Protein AF-A0A6J4C2E9-F1 (afdb_monomer_lite)

Organism: NCBI:txid2785802

Foldseek 3Di:
DCCCCLPVVLPVVCVVVVHPHDPCVPVSVVVVVVVVVVVVVVD

Secondary structure (DSSP, 8-state):
-HIIIIIIIHHHHHHHHT-SS-S-HHHHHHHHHHHHHHHHHH-

Radius of gyration: 12.05 Å; chains: 1; bounding box: 32×15×26 Å

pLDDT: mean 78.59, std 4.85, range [61.47, 85.06]

Structure (mmCIF, N/CA/C/O backbone):
data_AF-A0A6J4C2E9-F1
#
_entry.id   AF-A0A6J4C2E9-F1
#
loop_
_atom_site.group_PDB
_atom_site.id
_atom_site.type_symbol
_atom_site.label_atom_id
_atom_site.label_alt_id
_atom_site.label_comp_id
_atom_site.label_asym_id
_atom_site.label_entity_id
_atom_site.label_seq_id
_atom_site.pdbx_PDB_ins_code
_atom_site.Cartn_x
_atom_site.Cartn_y
_atom_site.Cartn_z
_atom_site.occupancy
_atom_site.B_iso_or_equiv
_atom_site.auth_seq_id
_atom_site.auth_comp_id
_atom_site.auth_asym_id
_atom_site.auth_atom_id
_atom_site.pdbx_PDB_model_num
ATOM 1 N N . MET A 1 1 ? 1.754 -8.532 -7.728 1.00 72.56 1 MET A N 1
ATOM 2 C CA . MET A 1 1 ? 0.849 -8.318 -6.573 1.00 72.56 1 MET A CA 1
ATOM 3 C C . MET A 1 1 ? 0.698 -6.873 -6.035 1.00 72.56 1 MET A C 1
ATOM 5 O O . MET A 1 1 ? -0.117 -6.717 -5.133 1.00 72.56 1 MET A O 1
ATOM 9 N N . PRO A 1 2 ? 1.345 -5.795 -6.537 1.00 67.06 2 PRO A N 1
ATOM 10 C CA . PRO A 1 2 ? 1.176 -4.465 -5.923 1.00 67.06 2 PRO A CA 1
ATOM 11 C C . PRO A 1 2 ? -0.166 -3.789 -6.228 1.00 67.06 2 PRO A C 1
ATOM 13 O O . PRO A 1 2 ? -0.682 -3.056 -5.397 1.00 67.06 2 PRO A O 1
ATOM 16 N N . VAL A 1 3 ? -0.776 -4.077 -7.381 1.00 70.56 3 VAL A N 1
ATOM 17 C CA . VAL A 1 3 ? -2.036 -3.435 -7.797 1.00 70.56 3 VAL A CA 1
ATOM 18 C C . VAL A 1 3 ? -3.228 -3.906 -6.952 1.00 70.56 3 VAL A C 1
ATOM 20 O O . VAL A 1 3 ? -4.018 -3.090 -6.488 1.00 70.56 3 VAL A O 1
ATOM 23 N N . MET A 1 4 ? -3.337 -5.214 -6.686 1.00 73.62 4 MET A N 1
ATOM 24 C CA . MET A 1 4 ? -4.439 -5.756 -5.877 1.00 73.62 4 MET A CA 1
ATOM 25 C C . MET A 1 4 ? -4.254 -5.512 -4.372 1.00 73.62 4 MET A C 1
ATOM 27 O O . MET A 1 4 ? -5.213 -5.187 -3.685 1.00 73.62 4 MET A O 1
ATOM 31 N N . ILE A 1 5 ? -3.034 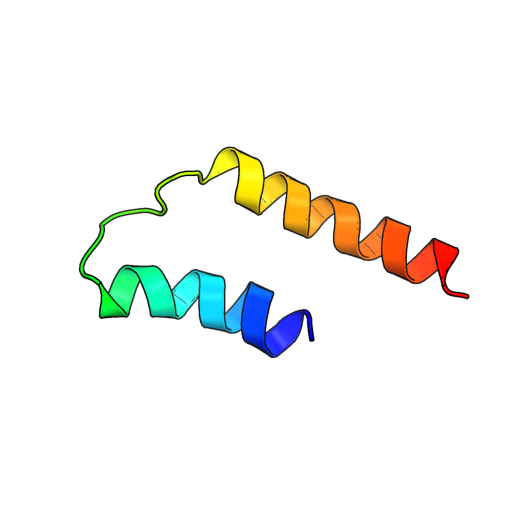-5.631 -3.840 1.00 76.19 5 ILE A N 1
ATOM 32 C CA . ILE A 1 5 ? -2.805 -5.502 -2.390 1.00 76.19 5 ILE A CA 1
ATOM 33 C C . ILE A 1 5 ? -2.522 -4.046 -2.003 1.00 76.19 5 ILE A C 1
ATOM 35 O O . ILE A 1 5 ? -3.113 -3.532 -1.062 1.00 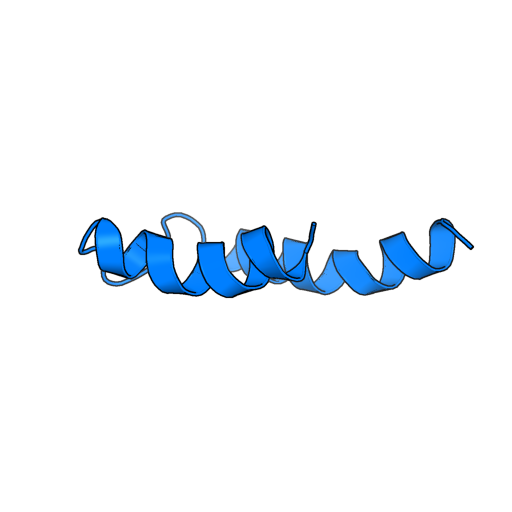76.19 5 ILE A O 1
ATOM 39 N N . GLY A 1 6 ? -1.663 -3.355 -2.754 1.00 77.38 6 GLY A N 1
ATOM 40 C CA . GLY A 1 6 ? -1.295 -1.965 -2.480 1.00 77.38 6 GLY A CA 1
ATOM 41 C C . GLY A 1 6 ? -2.284 -0.931 -3.023 1.00 77.38 6 GLY A C 1
ATOM 42 O O . GLY A 1 6 ? -2.372 0.156 -2.471 1.00 77.38 6 GLY A O 1
ATOM 43 N N . GLY A 1 7 ? -3.039 -1.241 -4.080 1.00 79.31 7 GLY A N 1
ATOM 44 C CA . GLY A 1 7 ? -4.096 -0.363 -4.594 1.00 79.31 7 GLY A CA 1
ATOM 45 C C . GLY A 1 7 ? -5.433 -0.639 -3.911 1.00 79.31 7 GLY A C 1
ATOM 46 O O . GLY A 1 7 ? -5.915 0.152 -3.104 1.00 79.31 7 GLY A O 1
ATOM 47 N N . PHE A 1 8 ? -6.011 -1.805 -4.200 1.00 79.56 8 P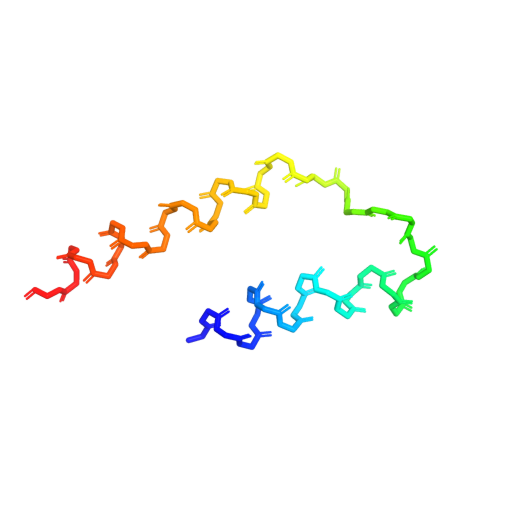HE A N 1
ATOM 48 C CA . PHE A 1 8 ? -7.316 -2.190 -3.658 1.00 79.56 8 PHE A CA 1
ATOM 49 C C . PHE A 1 8 ? -7.296 -2.434 -2.148 1.00 79.56 8 PHE A C 1
ATOM 51 O O . PHE A 1 8 ? -8.200 -1.975 -1.457 1.00 79.56 8 PHE A O 1
ATOM 58 N N . GLY A 1 9 ? -6.269 -3.102 -1.619 1.00 80.75 9 GLY A N 1
ATOM 59 C CA . GLY A 1 9 ? -6.154 -3.333 -0.178 1.00 80.75 9 GLY A CA 1
ATOM 60 C C . GLY A 1 9 ? -6.020 -2.032 0.614 1.00 80.75 9 GLY A C 1
ATOM 61 O O . GLY A 1 9 ? -6.665 -1.878 1.645 1.00 80.75 9 GLY A O 1
ATOM 62 N N . ASN A 1 10 ? -5.278 -1.046 0.102 1.00 82.62 10 ASN A N 1
ATOM 63 C CA . ASN A 1 10 ? -5.118 0.215 0.818 1.00 82.62 10 ASN A CA 1
ATOM 64 C C . ASN A 1 10 ? -6.371 1.099 0.833 1.00 82.62 10 ASN A C 1
ATOM 66 O O . ASN A 1 10 ? -6.542 1.909 1.742 1.00 82.62 10 ASN A O 1
ATOM 70 N N . TRP A 1 11 ? -7.246 0.934 -0.157 1.00 72.62 11 TRP A N 1
ATOM 71 C CA . TRP A 1 11 ? -8.461 1.730 -0.279 1.00 72.62 11 TRP A CA 1
ATOM 72 C C . TRP A 1 11 ? -9.691 1.030 0.309 1.00 72.62 11 TRP A C 1
ATOM 74 O O . TRP A 1 11 ? -10.447 1.648 1.051 1.00 72.62 11 TRP A O 1
ATOM 84 N N . LEU A 1 12 ? -9.882 -0.265 0.038 1.00 79.31 12 LEU A N 1
ATOM 85 C CA . LEU A 1 12 ? -11.075 -1.000 0.469 1.00 79.31 12 LEU A CA 1
ATOM 86 C C . LEU A 1 12 ? -10.996 -1.519 1.905 1.00 79.31 12 LEU A C 1
ATOM 88 O O . LEU A 1 12 ? -12.028 -1.575 2.561 1.00 79.31 12 LEU A O 1
ATOM 92 N N . VAL A 1 13 ? -9.818 -1.888 2.422 1.00 81.19 13 VAL A N 1
ATOM 93 C CA . VAL A 1 13 ? -9.708 -2.469 3.777 1.00 81.19 13 VAL A CA 1
ATOM 94 C C . VAL A 1 13 ? -10.160 -1.494 4.874 1.00 81.19 13 VAL A C 1
ATOM 96 O O . VAL A 1 13 ? -10.956 -1.910 5.715 1.00 81.19 13 VAL A O 1
ATOM 99 N N . PRO A 1 14 ? -9.760 -0.205 4.872 1.00 77.75 14 PRO A N 1
ATOM 100 C CA . PRO A 1 14 ? -10.262 0.761 5.855 1.00 77.75 14 PRO A CA 1
ATOM 101 C C . PRO A 1 14 ? -11.777 0.972 5.739 1.00 77.75 14 PRO A C 1
ATOM 103 O O . PRO A 1 14 ? -12.480 1.010 6.746 1.00 77.75 14 PRO A O 1
ATOM 106 N N . ILE A 1 15 ? -12.297 1.013 4.505 1.00 78.06 15 ILE A N 1
ATOM 107 C CA . ILE A 1 15 ? -13.730 1.188 4.217 1.00 78.06 15 ILE A CA 1
ATOM 108 C C . ILE A 1 15 ? -14.546 -0.018 4.705 1.00 78.06 15 ILE A C 1
ATOM 110 O O . ILE A 1 15 ? -15.602 0.158 5.305 1.00 78.06 15 ILE A O 1
ATOM 114 N N . MET A 1 16 ? -14.053 -1.240 4.491 1.00 81.69 16 MET A N 1
ATOM 115 C CA . MET A 1 16 ? -14.712 -2.478 4.925 1.00 81.69 16 MET A CA 1
ATOM 116 C C . MET A 1 16 ? -14.705 -2.651 6.449 1.00 81.69 16 MET A C 1
ATOM 118 O O . MET A 1 16 ? -15.604 -3.289 6.991 1.00 81.69 16 MET A O 1
ATOM 122 N N . ILE A 1 17 ? -13.709 -2.087 7.137 1.00 81.56 17 ILE A N 1
ATOM 123 C CA . ILE A 1 17 ? -13.567 -2.147 8.602 1.00 81.56 17 ILE A CA 1
ATOM 124 C C . ILE A 1 17 ? -14.236 -0.936 9.287 1.00 81.56 17 ILE A C 1
ATOM 12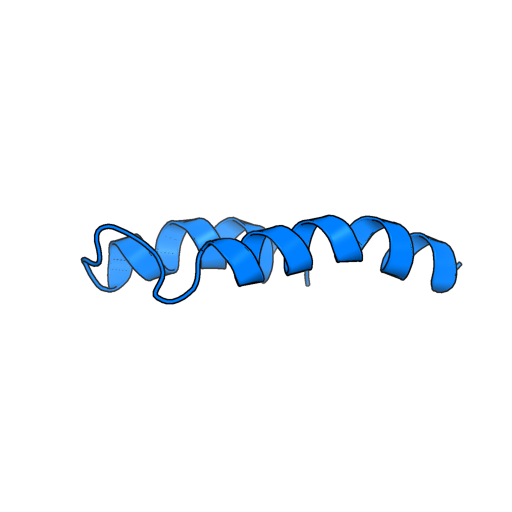6 O O . ILE A 1 17 ? -14.421 -0.934 10.502 1.00 81.56 17 ILE A O 1
ATOM 130 N N . GLY A 1 18 ? -14.648 0.084 8.524 1.00 79.50 18 GLY A N 1
ATOM 131 C CA . GLY A 1 18 ? -15.229 1.320 9.055 1.00 79.50 18 GLY A CA 1
ATOM 132 C C . GLY A 1 18 ? -14.220 2.190 9.811 1.00 79.50 18 GLY A C 1
ATOM 133 O O . GLY A 1 18 ? -14.621 3.032 10.616 1.00 79.50 18 GLY A O 1
ATOM 134 N N . SER A 1 19 ? -12.916 1.985 9.590 1.00 78.62 19 SER A N 1
ATOM 135 C CA . SER A 1 19 ? -11.874 2.794 10.219 1.00 78.62 19 SER A CA 1
ATOM 136 C C . SER A 1 19 ? -11.620 4.065 9.397 1.00 78.62 19 SER A C 1
ATOM 138 O O . SER A 1 19 ? -11.535 3.988 8.170 1.00 78.62 19 SER A O 1
ATOM 140 N N . PRO A 1 20 ? -11.485 5.241 10.042 1.00 72.81 20 PRO A N 1
ATOM 141 C CA . PRO A 1 20 ? -11.250 6.500 9.333 1.00 72.81 20 PRO A CA 1
ATOM 142 C C . PRO A 1 20 ? -9.898 6.517 8.612 1.00 72.81 20 PRO A C 1
ATOM 144 O O . PRO A 1 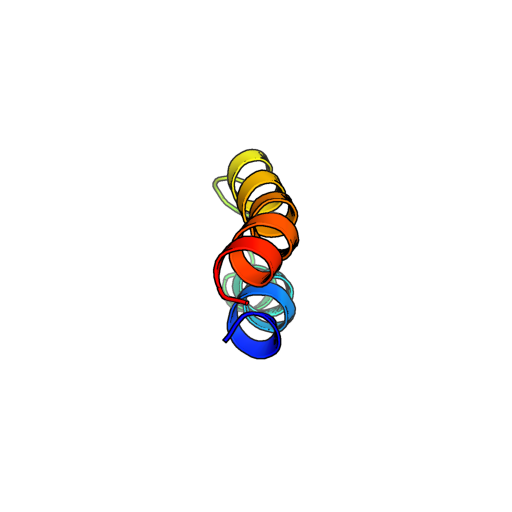20 ? -9.769 7.156 7.577 1.00 72.81 20 PRO A O 1
ATOM 147 N N . ASP A 1 21 ? -8.922 5.765 9.127 1.00 72.12 21 ASP A N 1
ATOM 148 C CA . ASP A 1 21 ? -7.577 5.646 8.579 1.00 72.12 21 ASP A CA 1
ATOM 149 C C . ASP A 1 21 ? -6.995 4.257 8.872 1.00 72.12 21 ASP A C 1
ATOM 151 O O . ASP A 1 21 ? -7.566 3.444 9.609 1.00 72.12 21 ASP A O 1
ATOM 155 N N . MET A 1 22 ? -5.829 3.973 8.296 1.00 79.19 22 MET A N 1
ATOM 156 C CA . MET A 1 22 ? -5.043 2.791 8.644 1.00 79.19 22 MET A CA 1
ATOM 157 C C . MET A 1 22 ? -4.361 2.937 9.997 1.00 79.19 22 MET A C 1
ATOM 159 O O . MET A 1 22 ? -3.930 4.023 10.364 1.00 79.19 22 MET A O 1
ATOM 163 N N . ALA A 1 23 ? -4.132 1.814 10.681 1.00 75.69 23 ALA A N 1
ATOM 164 C CA . ALA A 1 23 ? -3.389 1.787 11.942 1.00 75.69 23 ALA A CA 1
ATOM 165 C C . ALA A 1 23 ? -1.956 2.356 11.824 1.00 75.69 23 ALA A C 1
ATOM 167 O O . ALA A 1 23 ? -1.444 2.935 12.777 1.00 75.69 23 ALA A O 1
ATOM 168 N N . PHE A 1 24 ? -1.313 2.226 10.653 1.00 77.94 24 PHE A N 1
ATOM 169 C CA . PHE A 1 24 ? 0.058 2.699 10.411 1.00 77.94 24 PHE A CA 1
ATOM 170 C C . PHE A 1 24 ? 0.221 3.376 9.032 1.00 77.94 24 PHE A C 1
ATOM 172 O O . PHE A 1 24 ? 0.827 2.807 8.119 1.00 77.94 24 PHE A O 1
ATOM 179 N N . PRO A 1 25 ? -0.259 4.620 8.856 1.00 76.50 25 PRO A N 1
ATOM 180 C CA . PRO A 1 25 ? -0.271 5.292 7.553 1.00 76.50 25 PRO A CA 1
ATOM 181 C C . PRO A 1 25 ? 1.140 5.646 7.049 1.00 76.50 25 PRO A C 1
ATOM 183 O O . PRO A 1 25 ? 1.416 5.601 5.851 1.00 76.50 25 PRO A O 1
ATOM 186 N N . ARG A 1 26 ? 2.082 5.935 7.959 1.00 81.62 26 ARG A N 1
ATOM 187 C CA . ARG A 1 26 ? 3.481 6.246 7.607 1.00 81.62 26 ARG A CA 1
ATOM 188 C C . ARG A 1 26 ? 4.245 5.034 7.066 1.00 81.62 26 ARG A C 1
ATOM 190 O O . ARG A 1 26 ? 5.007 5.182 6.115 1.00 81.62 26 ARG A O 1
ATOM 197 N N . LEU A 1 27 ? 4.022 3.850 7.642 1.00 81.25 27 LEU A N 1
ATOM 198 C CA . LEU A 1 27 ? 4.640 2.605 7.172 1.00 81.25 27 LEU A CA 1
ATOM 199 C C . LEU A 1 27 ? 4.072 2.177 5.815 1.00 81.25 27 LEU A C 1
ATOM 201 O O . LEU A 1 27 ? 4.828 1.739 4.950 1.00 81.25 27 LEU A O 1
ATOM 205 N N . ASN A 1 28 ? 2.771 2.384 5.588 1.00 85.06 28 ASN A N 1
ATOM 206 C CA . ASN A 1 28 ? 2.161 2.138 4.283 1.00 85.06 28 ASN A CA 1
ATOM 207 C C . ASN A 1 28 ? 2.815 2.983 3.173 1.00 85.06 28 ASN A C 1
ATOM 209 O O . ASN A 1 28 ? 3.178 2.458 2.120 1.00 85.06 28 ASN A O 1
ATOM 213 N N . ASN A 1 29 ? 3.074 4.266 3.443 1.00 84.00 29 ASN A N 1
ATOM 214 C CA . ASN A 1 29 ? 3.738 5.143 2.479 1.00 84.00 29 ASN A CA 1
ATOM 215 C C . ASN A 1 29 ? 5.145 4.632 2.109 1.00 84.00 29 ASN A C 1
ATOM 217 O O . ASN A 1 29 ? 5.503 4.614 0.936 1.00 84.00 29 ASN A O 1
ATOM 221 N N . ILE A 1 30 ? 5.926 4.145 3.083 1.00 83.19 30 ILE A N 1
ATOM 222 C CA . ILE A 1 30 ? 7.254 3.549 2.835 1.00 83.19 30 ILE A CA 1
ATOM 223 C C . ILE A 1 30 ? 7.148 2.301 1.943 1.00 83.19 30 ILE A C 1
ATOM 225 O O . ILE A 1 30 ? 7.981 2.120 1.055 1.00 83.19 30 ILE A O 1
ATOM 229 N N . SER A 1 31 ? 6.104 1.480 2.114 1.00 81.25 31 SER A N 1
ATOM 230 C CA . SER A 1 31 ? 5.867 0.312 1.251 1.00 81.25 31 SER A CA 1
ATOM 231 C C . SER A 1 31 ? 5.667 0.696 -0.223 1.00 81.25 31 SER A C 1
ATOM 233 O O . SER A 1 31 ? 6.170 0.013 -1.115 1.00 81.25 31 SER A O 1
ATOM 235 N N . PHE A 1 32 ? 5.013 1.833 -0.485 1.00 84.19 32 PHE A N 1
ATOM 236 C CA . PHE A 1 32 ? 4.827 2.361 -1.836 1.00 84.19 32 PHE A CA 1
ATOM 237 C C . PHE A 1 32 ? 6.134 2.891 -2.440 1.00 84.19 32 PHE A C 1
ATOM 239 O O . PHE A 1 32 ? 6.414 2.664 -3.614 1.00 84.19 32 PHE A O 1
ATOM 246 N N . TRP A 1 33 ? 6.976 3.548 -1.643 1.00 82.06 33 TRP A N 1
ATOM 247 C CA . TRP A 1 33 ? 8.273 4.056 -2.108 1.00 82.06 33 TRP A CA 1
ATOM 248 C C . TRP A 1 33 ? 9.311 2.957 -2.362 1.00 82.06 33 TRP A C 1
ATOM 250 O O . TRP A 1 33 ? 10.212 3.152 -3.174 1.00 82.06 33 TRP A O 1
ATOM 260 N N . LEU A 1 34 ? 9.177 1.796 -1.717 1.00 82.25 34 LEU A N 1
ATOM 261 C CA . LEU A 1 34 ? 10.041 0.628 -1.936 1.00 82.25 34 LEU A CA 1
ATOM 262 C C . LEU A 1 34 ? 9.666 -0.198 -3.176 1.00 82.25 34 LEU A C 1
ATOM 264 O O . LEU A 1 34 ? 10.486 -0.981 -3.658 1.00 82.25 34 LEU A O 1
ATOM 268 N N . LEU A 1 35 ? 8.470 0.003 -3.734 1.00 84.56 35 LEU A N 1
ATOM 269 C CA . LEU A 1 35 ? 8.018 -0.680 -4.947 1.00 84.56 35 LEU A CA 1
ATOM 270 C C . LEU A 1 35 ? 8.924 -0.422 -6.169 1.00 84.56 35 LEU A C 1
ATOM 272 O O . LEU A 1 35 ? 9.398 -1.403 -6.746 1.00 84.56 35 LEU A O 1
ATOM 276 N N . PRO A 1 36 ? 9.229 0.833 -6.556 1.00 80.56 36 PRO A N 1
ATOM 277 C CA . PRO A 1 36 ? 10.108 1.108 -7.692 1.00 80.56 36 PRO A CA 1
ATOM 278 C C . PRO A 1 36 ? 11.550 0.579 -7.525 1.00 80.56 36 PRO A C 1
ATOM 280 O O . PRO A 1 36 ? 12.028 -0.085 -8.443 1.00 80.56 36 PRO A O 1
ATOM 283 N N . PRO A 1 37 ? 12.238 0.768 -6.378 1.00 83.38 37 PRO A N 1
ATOM 284 C CA . PRO A 1 37 ? 13.554 0.173 -6.133 1.00 83.38 37 PRO A CA 1
ATOM 285 C C . PRO A 1 37 ? 13.553 -1.354 -6.224 1.00 83.38 37 PRO A C 1
ATOM 287 O O . PRO A 1 37 ? 14.466 -1.928 -6.810 1.00 83.38 37 PRO A O 1
ATOM 290 N N . SER A 1 38 ? 12.520 -2.015 -5.684 1.00 83.88 38 SER A N 1
ATOM 291 C CA . SER A 1 38 ? 12.410 -3.478 -5.747 1.00 83.88 38 SER A CA 1
ATOM 292 C C . SER A 1 38 ? 12.225 -3.996 -7.176 1.00 83.88 38 SER A C 1
ATOM 294 O O . SER A 1 38 ? 12.782 -5.031 -7.518 1.00 83.88 38 SER A O 1
ATOM 296 N N . LEU A 1 39 ? 11.498 -3.258 -8.024 1.00 80.06 39 LEU A N 1
ATOM 297 C CA . LEU A 1 39 ? 11.331 -3.573 -9.445 1.00 80.06 39 LEU A CA 1
ATOM 298 C C . LEU A 1 39 ? 12.62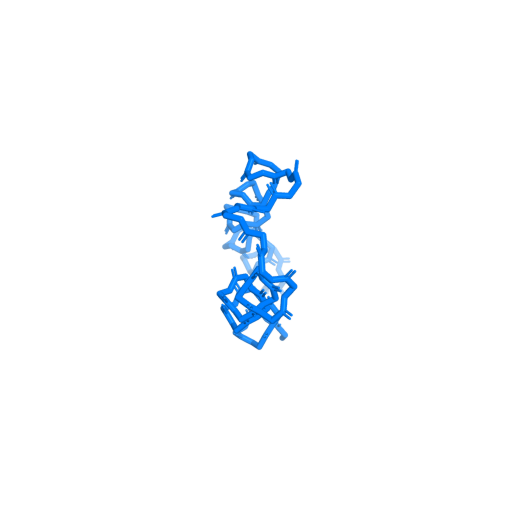5 -3.355 -10.235 1.00 80.06 39 LEU A C 1
ATOM 300 O O . LEU A 1 39 ? 12.951 -4.178 -11.083 1.00 80.06 39 LEU A O 1
ATOM 304 N N . CYS A 1 40 ? 13.374 -2.291 -9.937 1.00 81.88 40 CYS A N 1
ATOM 305 C CA . CYS A 1 40 ? 14.669 -2.038 -10.572 1.00 81.88 40 CYS A CA 1
ATOM 306 C C . CYS A 1 40 ? 15.743 -3.059 -10.179 1.00 81.88 40 CYS A C 1
ATOM 308 O O . CYS A 1 40 ? 16.592 -3.360 -11.002 1.00 81.88 40 CYS A O 1
ATOM 310 N N . LEU A 1 41 ? 15.725 -3.575 -8.946 1.00 78.06 41 LEU A N 1
ATOM 311 C CA . LEU A 1 41 ? 16.668 -4.608 -8.492 1.00 78.06 41 LEU A CA 1
ATOM 312 C C . LEU A 1 41 ? 16.333 -6.015 -9.008 1.00 78.06 41 LEU A C 1
ATOM 314 O O . LEU A 1 41 ? 17.163 -6.911 -8.897 1.00 78.06 41 LEU A O 1
ATOM 318 N N . LEU A 1 42 ? 15.107 -6.227 -9.492 1.00 76.69 42 LEU A N 1
ATOM 319 C CA . LEU A 1 42 ? 14.647 -7.522 -9.998 1.00 76.69 42 LEU A CA 1
ATOM 320 C C . LEU A 1 42 ? 14.978 -7.723 -11.488 1.00 76.69 42 LEU A C 1
ATOM 322 O O . LEU A 1 42 ? 14.997 -8.865 -11.942 1.00 76.69 42 LEU A O 1
ATOM 326 N N . LEU A 1 43 ? 15.222 -6.633 -12.226 1.00 61.47 43 LEU A N 1
ATOM 327 C CA . LEU A 1 43 ? 15.722 -6.631 -13.608 1.00 61.47 43 LEU A CA 1
ATOM 328 C C . LEU A 1 43 ? 17.233 -6.885 -13.653 1.00 61.47 43 LEU A C 1
ATOM 330 O O . LEU A 1 43 ? 17.652 -7.612 -14.581 1.00 61.47 43 LEU A O 1
#

Sequence (43 aa):
MPVMIGGFGNWLVPIMIGSPDMAFPRLNNISFWLLPPSLCLLL

InterPro domains:
  IPR000883 Cytochrome c oxidase subunit I [PF00115] (2-43)
  IPR000883 Cytochrome c oxidase subunit I [PTHR10422] (1-43)
  IPR023616 Cytochrome c oxidase-like, subunit I domain [PS50855] (1-43)
  IPR036927 Cytochrome c oxidase-like, subunit I superfamily [G3DSA:1.20.210.10] (1-43)
  IPR036927 Cytochrome c oxidase-like, subunit I superfamily [SSF81442] (1-43)